Protein AF-A0A5K0VW54-F1 (afdb_monomer_lite)

Organism: NCBI:txid210225

Radius of gyration: 19.36 Å; chains: 1; bounding box: 40×34×44 Å

Foldseek 3Di:
DDDPVVCVVVVVPVDDPVVC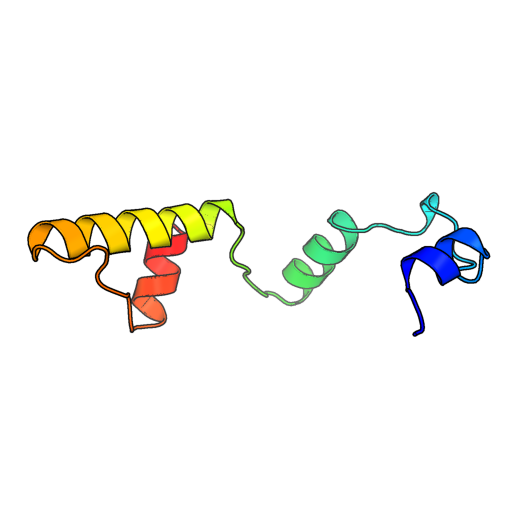CDPVVVVVVCVVVVHDDQDPQLVVQQLVQQCVVQVVVVHNGHHDPDPVVSVVSSVD

Sequence (76 aa):
VYSISEDIEQGKFTETADMRLGRAGLVQLLENRGITYVTFSDWEKIDCIERAAGNRKNKPREKIASWGELLRAAKA

Secondary structure (DSSP, 8-state):
---HHHHHHTT---S-GGG--HHHHHHHHHHHTT-----HHHHHHHHHHHHHHHHTTTSS------HHHHHHHHT-

Structure (mmCIF, N/CA/C/O backbone):
data_AF-A0A5K0VW54-F1
#
_entry.id   AF-A0A5K0VW54-F1
#
loop_
_atom_site.group_PDB
_atom_site.id
_atom_site.type_symbol
_atom_site.label_atom_id
_atom_site.label_alt_id
_atom_site.label_comp_id
_atom_site.label_asym_id
_atom_site.label_entity_id
_atom_site.label_seq_id
_atom_site.pdbx_PDB_ins_code
_atom_site.Cartn_x
_atom_site.Cartn_y
_atom_site.Cartn_z
_atom_site.occupancy
_atom_site.B_iso_or_equiv
_atom_site.auth_seq_id
_atom_site.auth_comp_id
_atom_site.auth_asym_id
_atom_site.auth_atom_id
_atom_site.pdbx_PDB_model_num
ATOM 1 N N . VAL A 1 1 ? 23.237 16.660 -7.929 1.00 60.94 1 VAL A N 1
ATOM 2 C CA . VAL A 1 1 ? 22.082 15.784 -7.629 1.00 60.94 1 VAL A CA 1
ATOM 3 C C . VAL A 1 1 ? 21.944 14.876 -8.828 1.00 60.94 1 VAL A C 1
ATOM 5 O O . VAL A 1 1 ? 21.970 15.404 -9.925 1.00 60.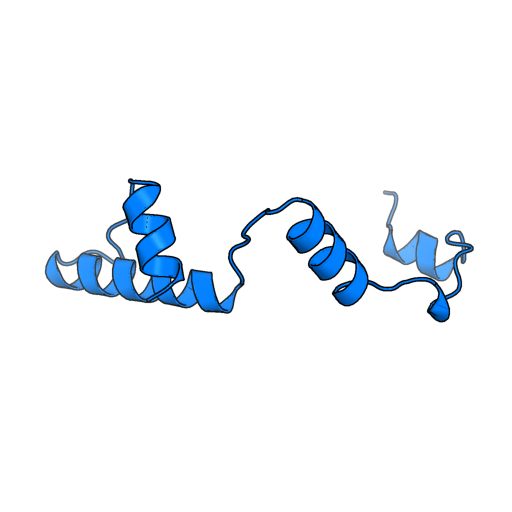94 1 VAL A O 1
ATOM 8 N N . TYR A 1 2 ? 21.927 13.560 -8.643 1.00 78.44 2 TYR A N 1
ATOM 9 C CA . TYR A 1 2 ? 21.706 12.628 -9.750 1.00 78.44 2 TYR A CA 1
ATOM 10 C C . TYR A 1 2 ? 20.206 12.344 -9.838 1.00 78.44 2 TYR A C 1
ATOM 12 O O . TYR A 1 2 ? 19.581 12.087 -8.806 1.00 78.44 2 TYR A O 1
ATOM 20 N N . SER A 1 3 ? 19.635 12.446 -11.037 1.00 90.81 3 SER A N 1
ATOM 21 C CA . SER A 1 3 ? 18.211 12.240 -11.299 1.00 90.81 3 SER A CA 1
ATOM 22 C C . SER A 1 3 ? 18.017 11.038 -12.215 1.00 90.81 3 SER A C 1
ATOM 24 O O . SER A 1 3 ? 18.561 10.995 -13.315 1.00 90.81 3 SER A O 1
ATOM 26 N N . ILE A 1 4 ? 17.182 10.086 -11.790 1.00 89.69 4 ILE A N 1
ATOM 27 C CA . ILE A 1 4 ? 16.805 8.931 -12.621 1.00 89.69 4 ILE A CA 1
ATOM 28 C C . ILE A 1 4 ? 16.153 9.406 -13.929 1.00 89.69 4 ILE A C 1
ATOM 30 O O . ILE A 1 4 ? 16.377 8.807 -14.976 1.00 89.69 4 ILE A O 1
ATOM 34 N N . SER A 1 5 ? 15.388 10.501 -13.890 1.00 89.44 5 SER A N 1
ATOM 35 C CA . SER A 1 5 ? 14.773 11.075 -15.090 1.00 89.44 5 SER A CA 1
ATOM 36 C C . SER A 1 5 ? 15.819 11.607 -16.074 1.00 89.44 5 SER A C 1
ATOM 38 O O . SER A 1 5 ? 15.714 11.328 -17.263 1.00 89.44 5 SER A O 1
ATOM 40 N N . GLU A 1 6 ? 16.863 12.289 -15.588 1.00 90.56 6 GLU A N 1
ATOM 41 C CA . GLU A 1 6 ? 17.967 12.771 -16.438 1.00 90.56 6 GLU A CA 1
ATOM 42 C C . GLU A 1 6 ? 18.748 11.603 -17.055 1.00 90.56 6 GLU A C 1
ATOM 44 O O . GLU A 1 6 ? 19.139 11.659 -18.216 1.00 90.56 6 GLU A O 1
ATOM 49 N N . ASP A 1 7 ? 18.945 10.514 -16.309 1.00 89.19 7 ASP A N 1
ATOM 50 C CA . ASP A 1 7 ? 19.606 9.310 -16.819 1.00 89.19 7 ASP A CA 1
ATOM 51 C C . ASP A 1 7 ? 18.785 8.618 -17.925 1.00 89.19 7 ASP A C 1
ATOM 53 O O . ASP A 1 7 ? 19.357 8.090 -18.885 1.00 89.19 7 ASP A O 1
ATOM 57 N N . ILE A 1 8 ? 17.449 8.644 -17.824 1.00 87.06 8 ILE A N 1
ATOM 58 C CA . ILE A 1 8 ? 16.537 8.164 -18.874 1.00 87.06 8 ILE A CA 1
ATOM 59 C C . ILE A 1 8 ? 16.629 9.056 -20.115 1.00 87.06 8 ILE A C 1
ATOM 61 O O . ILE A 1 8 ? 16.775 8.533 -21.218 1.00 87.06 8 ILE A O 1
ATOM 65 N N . GLU A 1 9 ? 16.585 10.379 -19.944 1.00 85.56 9 GLU A N 1
ATOM 66 C CA . GLU A 1 9 ? 16.718 11.349 -21.042 1.00 85.56 9 GLU A CA 1
ATOM 67 C C . GLU A 1 9 ? 18.074 11.236 -21.752 1.00 85.56 9 GLU A C 1
ATOM 69 O O . GLU A 1 9 ? 18.151 11.327 -22.975 1.00 85.56 9 GLU A O 1
ATOM 74 N N . GLN A 1 10 ? 19.140 10.964 -20.997 1.00 88.81 10 GLN A N 1
ATOM 75 C CA . GLN A 1 10 ? 20.488 10.722 -21.520 1.00 88.81 10 GLN A CA 1
ATOM 76 C C . GLN A 1 10 ? 20.659 9.324 -22.137 1.00 88.81 10 GLN A C 1
ATOM 78 O O . GLN A 1 10 ? 21.756 8.986 -22.582 1.00 88.81 10 GLN A O 1
ATOM 83 N N . GLY A 1 11 ? 19.610 8.494 -22.157 1.00 85.62 11 GLY A N 1
ATOM 84 C CA . GLY A 1 11 ? 19.643 7.169 -22.772 1.00 85.62 11 GLY A CA 1
ATOM 85 C C . GLY A 1 11 ? 20.559 6.175 -22.056 1.00 85.62 11 GLY A C 1
ATOM 86 O O . GLY A 1 11 ? 21.006 5.206 -22.668 1.00 85.62 11 GLY A O 1
ATOM 87 N N . LYS A 1 12 ? 20.850 6.382 -20.761 1.00 86.12 12 LYS A N 1
ATOM 88 C CA . LYS A 1 12 ? 21.721 5.482 -19.980 1.00 86.12 12 LYS A CA 1
ATOM 89 C C . LYS A 1 12 ? 21.102 4.106 -19.734 1.00 86.12 12 LYS A C 1
ATOM 91 O O . LYS A 1 12 ? 21.815 3.170 -19.382 1.00 86.12 12 LYS A O 1
ATOM 96 N N . PHE A 1 13 ? 19.792 3.972 -19.926 1.00 80.06 13 PHE A N 1
ATOM 97 C CA . PHE A 1 13 ? 19.091 2.694 -19.874 1.00 80.06 13 PHE A CA 1
ATOM 98 C C . PHE A 1 13 ? 18.990 2.106 -21.285 1.00 80.06 13 PHE A C 1
ATOM 100 O O . PHE A 1 13 ? 18.228 2.595 -22.114 1.00 80.06 13 PHE A O 1
ATOM 107 N N . THR A 1 14 ? 19.755 1.044 -21.536 1.00 69.94 14 THR A N 1
ATOM 108 C CA . THR A 1 14 ? 19.899 0.380 -22.844 1.00 69.94 14 THR A CA 1
ATOM 109 C C . THR A 1 14 ? 18.799 -0.633 -23.167 1.00 69.94 14 THR A C 1
ATOM 111 O O . THR A 1 14 ? 18.729 -1.125 -24.291 1.00 69.94 14 THR A O 1
ATOM 114 N N . GLU A 1 15 ? 17.926 -0.952 -22.211 1.00 66.81 15 GLU A N 1
ATOM 115 C CA . GLU A 1 15 ? 16.773 -1.824 -22.444 1.00 66.81 15 GLU A CA 1
ATOM 116 C C . GLU A 1 15 ? 15.713 -1.103 -23.280 1.00 66.81 15 GLU A C 1
ATOM 118 O O . GLU A 1 15 ? 15.221 -0.038 -22.887 1.00 66.81 15 GLU A O 1
ATOM 123 N N . THR A 1 16 ? 15.321 -1.708 -24.404 1.00 65.25 16 THR A N 1
ATOM 124 C CA . THR A 1 16 ? 14.179 -1.240 -25.193 1.00 65.25 16 THR A CA 1
ATOM 125 C C . THR A 1 16 ? 12.903 -1.334 -24.356 1.00 65.25 16 THR A C 1
ATOM 127 O O . THR A 1 16 ? 12.752 -2.226 -23.517 1.00 65.25 16 THR A O 1
ATOM 130 N N . ALA A 1 17 ? 11.959 -0.413 -24.573 1.00 61.81 17 ALA A N 1
ATOM 131 C CA . ALA A 1 17 ? 10.673 -0.430 -23.872 1.00 61.81 17 ALA A CA 1
ATOM 132 C C . ALA A 1 17 ? 9.954 -1.789 -24.012 1.00 61.81 17 ALA A C 1
ATOM 134 O O . ALA A 1 17 ? 9.304 -2.233 -23.069 1.00 61.81 17 ALA A O 1
ATOM 135 N N . ASP A 1 18 ? 10.169 -2.482 -25.134 1.00 63.16 18 ASP A N 1
ATOM 136 C CA . ASP A 1 18 ? 9.604 -3.799 -25.445 1.00 63.16 18 ASP A CA 1
ATOM 137 C C . ASP A 1 18 ? 10.115 -4.933 -24.533 1.00 63.16 18 ASP A C 1
ATOM 139 O O . ASP A 1 18 ? 9.435 -5.944 -24.375 1.00 63.16 18 ASP A O 1
ATOM 143 N N . MET A 1 19 ? 11.281 -4.779 -23.889 1.00 72.50 19 MET A N 1
ATOM 144 C CA . MET A 1 19 ? 11.804 -5.748 -22.909 1.00 72.50 19 MET A CA 1
ATOM 145 C C . MET A 1 19 ? 11.249 -5.529 -21.492 1.00 72.50 19 MET A C 1
ATOM 147 O O . MET A 1 19 ? 11.357 -6.405 -20.630 1.00 72.50 19 MET A O 1
ATOM 151 N N . ARG A 1 20 ? 10.623 -4.376 -21.221 1.00 81.81 20 ARG A N 1
ATOM 152 C CA . ARG A 1 20 ? 10.125 -4.021 -19.887 1.00 81.81 20 ARG A CA 1
ATOM 153 C C . ARG A 1 20 ? 8.714 -4.560 -19.682 1.00 81.81 20 ARG A C 1
ATOM 155 O O . ARG A 1 20 ? 7.727 -3.850 -19.838 1.00 81.81 20 ARG A O 1
ATOM 162 N N . LEU A 1 21 ? 8.618 -5.806 -19.219 1.00 87.69 21 LEU A N 1
ATOM 163 C CA . LEU A 1 21 ? 7.334 -6.436 -18.863 1.00 87.69 21 LEU A CA 1
ATOM 164 C C . LEU A 1 21 ? 6.579 -5.701 -17.736 1.00 87.69 21 LEU A C 1
ATOM 166 O O . LEU A 1 21 ? 5.384 -5.931 -17.532 1.00 87.69 21 LEU A O 1
ATOM 170 N N . GLY A 1 22 ? 7.269 -4.835 -16.983 1.00 90.69 22 GLY A N 1
ATOM 171 C CA . GLY A 1 22 ? 6.683 -3.940 -15.988 1.00 90.69 22 GLY A CA 1
ATOM 172 C C . GLY A 1 22 ? 5.783 -4.674 -14.993 1.00 90.69 22 GLY A C 1
ATOM 173 O O . GLY A 1 22 ? 6.194 -5.643 -14.352 1.00 90.69 22 GLY A O 1
ATOM 174 N N . ARG A 1 23 ? 4.527 -4.224 -14.886 1.00 92.50 23 ARG A N 1
ATOM 175 C CA . ARG A 1 23 ? 3.525 -4.831 -13.998 1.00 92.50 23 ARG A CA 1
ATOM 176 C C . ARG A 1 23 ? 3.300 -6.312 -14.300 1.00 92.50 23 ARG A C 1
ATOM 178 O O . ARG A 1 23 ? 3.193 -7.088 -13.359 1.00 92.50 23 ARG A O 1
ATOM 185 N N . ALA A 1 24 ? 3.210 -6.699 -15.571 1.00 93.00 24 ALA A N 1
ATOM 186 C CA . ALA A 1 24 ? 2.887 -8.075 -15.942 1.00 93.00 24 ALA A CA 1
ATOM 187 C C . ALA A 1 24 ? 3.978 -9.048 -15.470 1.00 93.00 24 ALA A C 1
ATOM 189 O O . ALA A 1 24 ? 3.673 -10.044 -14.816 1.00 93.00 24 ALA A O 1
ATOM 190 N N . GLY A 1 25 ? 5.249 -8.702 -15.704 1.00 94.12 25 GLY A N 1
ATOM 191 C CA . GLY A 1 25 ? 6.385 -9.503 -15.238 1.00 94.12 25 GLY A CA 1
ATOM 192 C C . GLY A 1 25 ? 6.482 -9.570 -13.711 1.00 94.12 25 GLY A C 1
ATOM 193 O O . GLY A 1 25 ? 6.769 -10.629 -13.155 1.00 94.12 25 GLY A O 1
ATOM 194 N N . LEU A 1 26 ? 6.185 -8.464 -13.015 1.00 95.12 26 LEU A N 1
ATOM 195 C CA . LEU A 1 26 ? 6.166 -8.444 -11.551 1.00 95.12 26 LEU A CA 1
ATOM 196 C C . LEU A 1 26 ? 5.056 -9.332 -10.976 1.00 95.12 26 LEU A C 1
ATOM 198 O O . LEU A 1 26 ? 5.318 -10.100 -10.055 1.00 95.12 26 LEU A O 1
ATOM 202 N N . VAL A 1 27 ? 3.835 -9.248 -11.513 1.00 95.69 27 VAL A N 1
ATOM 203 C CA . VAL A 1 27 ? 2.704 -10.072 -11.055 1.00 95.69 27 VAL A CA 1
ATOM 204 C C . VAL A 1 27 ? 3.023 -11.554 -11.234 1.00 95.69 27 VAL A C 1
ATOM 206 O O . VAL A 1 27 ? 2.938 -12.303 -10.264 1.00 95.69 27 VAL A O 1
ATOM 209 N N . GLN A 1 28 ? 3.515 -11.952 -12.411 1.00 95.50 28 GLN A N 1
ATOM 210 C CA . GLN A 1 28 ? 3.933 -13.331 -12.668 1.00 95.50 28 GLN A CA 1
ATOM 211 C C . GLN A 1 28 ? 5.015 -13.803 -11.678 1.00 95.50 28 GLN A C 1
ATOM 213 O O . GLN A 1 28 ? 4.963 -14.923 -11.173 1.00 95.50 28 GLN A O 1
ATOM 218 N N . LEU A 1 29 ? 5.999 -12.952 -11.363 1.00 96.56 29 LEU A N 1
ATOM 219 C CA . LEU A 1 29 ? 7.048 -13.280 -10.395 1.00 96.56 29 LEU A CA 1
ATOM 220 C C . LEU A 1 29 ? 6.494 -13.482 -8.977 1.00 96.56 29 LEU A C 1
ATOM 222 O O . LEU A 1 29 ? 6.941 -14.389 -8.272 1.00 96.56 29 LEU A O 1
ATOM 226 N N . LEU A 1 30 ? 5.559 -12.634 -8.545 1.00 97.19 30 LEU A N 1
ATOM 227 C CA . LEU A 1 30 ? 4.932 -12.730 -7.225 1.00 97.19 30 LEU A CA 1
ATOM 228 C C . LEU A 1 30 ? 4.067 -13.990 -7.113 1.00 97.19 30 LEU A C 1
ATOM 230 O O . LEU A 1 30 ? 4.176 -14.705 -6.117 1.00 97.19 30 LEU A O 1
ATOM 234 N N . GLU A 1 31 ? 3.291 -14.305 -8.151 1.00 95.94 31 GLU A N 1
ATOM 235 C CA . GLU A 1 31 ? 2.478 -15.523 -8.236 1.00 95.94 31 GLU A CA 1
ATOM 236 C C . GLU A 1 31 ? 3.342 -16.785 -8.181 1.00 95.94 31 GLU A C 1
ATOM 238 O O . GLU A 1 31 ? 3.092 -17.664 -7.357 1.00 95.94 31 GLU A O 1
ATOM 243 N N . ASN A 1 32 ? 4.424 -16.837 -8.965 1.00 97.44 32 ASN A N 1
ATOM 244 C CA . ASN A 1 32 ? 5.368 -17.959 -8.958 1.00 97.44 32 ASN A CA 1
ATOM 245 C C . ASN A 1 32 ? 6.019 -18.183 -7.583 1.00 97.44 32 ASN A C 1
ATOM 247 O O . ASN A 1 32 ? 6.406 -19.301 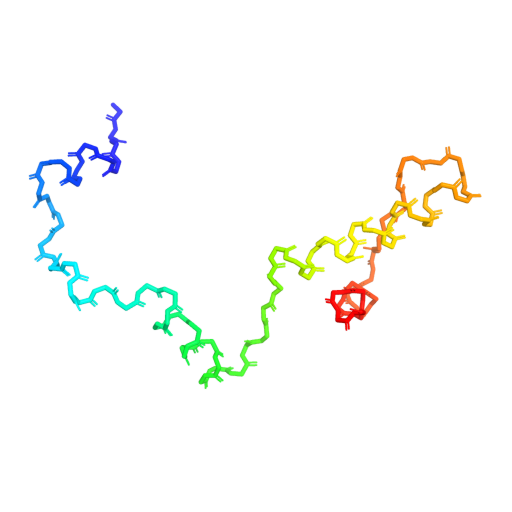-7.250 1.00 97.44 32 ASN A O 1
ATOM 251 N N . ARG A 1 33 ? 6.158 -17.122 -6.780 1.00 97.94 33 ARG A N 1
ATOM 252 C CA . ARG A 1 33 ? 6.698 -17.183 -5.413 1.00 97.94 33 ARG A CA 1
ATOM 253 C C . ARG A 1 33 ? 5.622 -17.412 -4.348 1.00 97.94 33 ARG A C 1
ATOM 255 O O . ARG A 1 33 ? 5.960 -17.469 -3.168 1.00 97.94 33 ARG A O 1
ATOM 262 N N . GLY A 1 34 ? 4.347 -17.503 -4.728 1.00 96.75 34 GLY A N 1
ATOM 263 C CA . GLY A 1 34 ? 3.228 -17.606 -3.790 1.00 96.75 34 GLY A CA 1
ATOM 264 C C . GLY A 1 34 ? 3.058 -16.371 -2.897 1.00 96.75 34 GLY A C 1
ATOM 265 O O . GLY A 1 34 ? 2.514 -16.474 -1.798 1.00 96.75 34 GLY A O 1
ATOM 266 N N . ILE A 1 35 ? 3.543 -15.201 -3.330 1.00 96.31 35 ILE A N 1
ATOM 267 C CA . ILE A 1 35 ? 3.485 -13.960 -2.554 1.00 96.31 35 ILE A CA 1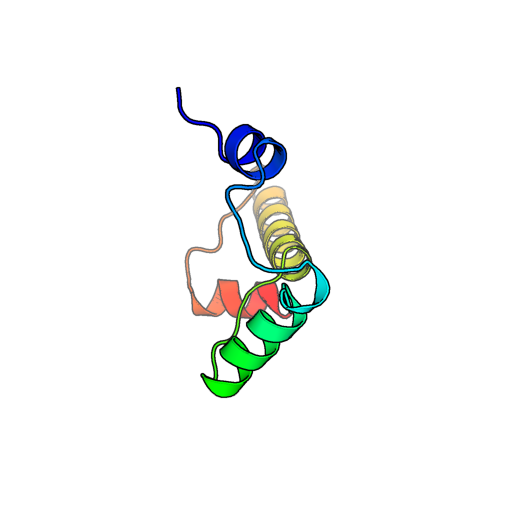
ATOM 268 C C . ILE A 1 35 ? 2.169 -13.247 -2.850 1.00 96.31 35 ILE A C 1
ATOM 270 O O . ILE A 1 35 ? 1.923 -12.785 -3.962 1.00 96.31 35 ILE A O 1
ATOM 274 N N . THR A 1 36 ? 1.339 -13.096 -1.821 1.00 91.88 36 THR A N 1
ATOM 275 C CA . THR A 1 36 ? 0.174 -12.207 -1.886 1.00 91.88 36 THR A CA 1
ATOM 276 C C . THR A 1 36 ? 0.615 -10.767 -1.631 1.00 91.88 36 THR A C 1
ATOM 278 O O . THR A 1 36 ? 1.375 -10.510 -0.698 1.00 91.88 36 THR A O 1
ATOM 281 N N . TYR A 1 37 ? 0.114 -9.825 -2.425 1.00 94.12 37 TYR A N 1
ATOM 282 C CA . TYR A 1 37 ? 0.348 -8.394 -2.248 1.00 94.12 37 TYR A CA 1
ATOM 283 C C . TYR A 1 37 ? -0.978 -7.648 -2.070 1.00 94.12 37 TYR A C 1
ATOM 285 O O . TYR A 1 37 ? -2.041 -8.158 -2.416 1.00 94.12 37 TYR A O 1
ATOM 293 N N . VAL A 1 38 ? -0.906 -6.449 -1.497 1.00 96.00 38 VAL A N 1
ATOM 294 C CA . VAL A 1 38 ? -2.055 -5.560 -1.285 1.00 96.00 38 VAL A CA 1
ATOM 295 C C . VAL A 1 38 ? -2.003 -4.484 -2.361 1.00 96.00 38 VAL A C 1
ATOM 297 O O . VAL A 1 38 ? -1.008 -3.765 -2.469 1.00 96.00 38 VAL A O 1
ATOM 300 N N . THR A 1 39 ? -3.040 -4.393 -3.192 1.00 96.56 39 THR A N 1
ATOM 301 C CA . THR A 1 39 ? -3.165 -3.307 -4.174 1.00 96.56 39 THR A CA 1
ATOM 302 C C . THR A 1 39 ? -3.581 -2.000 -3.498 1.00 96.56 39 THR A C 1
ATOM 304 O O . THR A 1 39 ? -4.005 -1.988 -2.343 1.00 96.56 39 THR A O 1
ATOM 307 N N . PHE A 1 40 ? -3.520 -0.882 -4.226 1.00 97.62 40 PHE A N 1
ATOM 308 C CA . PHE A 1 40 ? -4.057 0.381 -3.717 1.00 97.62 40 PHE A CA 1
ATOM 309 C C . PHE A 1 40 ? -5.559 0.276 -3.402 1.00 97.62 40 PHE A C 1
ATOM 311 O O . PHE A 1 40 ? -5.978 0.690 -2.328 1.00 97.62 40 PHE A O 1
ATOM 318 N N . SER A 1 41 ? -6.341 -0.383 -4.264 1.00 97.88 41 SER A N 1
ATOM 319 C CA . SER A 1 41 ? -7.767 -0.631 -4.015 1.00 97.88 41 SER A CA 1
ATOM 320 C C . SER A 1 41 ? -8.021 -1.522 -2.797 1.00 97.88 41 SER A C 1
ATOM 322 O O . SER A 1 41 ? -8.990 -1.317 -2.073 1.00 97.88 41 SER A O 1
ATOM 324 N N . ASP A 1 42 ? -7.145 -2.492 -2.520 1.00 97.88 42 ASP A N 1
ATOM 325 C CA . ASP A 1 42 ? -7.246 -3.297 -1.297 1.00 97.88 42 ASP A CA 1
ATOM 326 C C . ASP A 1 42 ? -6.929 -2.459 -0.049 1.00 97.88 42 ASP A C 1
ATOM 328 O O . ASP A 1 42 ? -7.581 -2.590 0.988 1.00 97.88 42 ASP A O 1
ATOM 332 N N . TRP A 1 43 ? -5.955 -1.549 -0.144 1.00 98.19 43 TRP A N 1
ATOM 333 C CA . TRP A 1 43 ? -5.662 -0.590 0.920 1.00 98.19 43 TRP A CA 1
ATOM 334 C C . TRP A 1 43 ? -6.826 0.384 1.170 1.00 98.19 43 TRP A C 1
ATOM 336 O O . TRP A 1 43 ? -7.124 0.679 2.327 1.00 98.19 43 TRP A O 1
ATOM 346 N N . GLU A 1 44 ? -7.544 0.827 0.136 1.00 98.44 44 GLU A N 1
ATOM 347 C CA . GLU A 1 44 ? -8.730 1.685 0.298 1.00 98.44 44 GLU A CA 1
ATOM 348 C C . GLU A 1 44 ? -9.835 1.004 1.124 1.00 98.44 44 GLU A C 1
ATOM 350 O O . GLU A 1 44 ? -10.536 1.665 1.898 1.00 98.44 44 GLU A O 1
ATOM 355 N N . LYS A 1 45 ? -9.964 -0.326 1.033 1.00 98.38 45 LYS A N 1
ATOM 356 C CA . LYS A 1 45 ? -10.889 -1.103 1.877 1.00 98.38 45 LYS A CA 1
ATOM 357 C C . LYS A 1 45 ? -10.462 -1.096 3.341 1.00 98.38 45 LYS A C 1
ATOM 359 O O . LYS A 1 45 ? -11.303 -0.893 4.219 1.00 98.38 45 LYS A O 1
ATOM 364 N N . ILE A 1 46 ? -9.160 -1.261 3.601 1.00 98.25 46 ILE A N 1
ATOM 365 C CA . ILE A 1 46 ? -8.591 -1.125 4.950 1.00 98.25 46 ILE A CA 1
ATOM 366 C C . ILE A 1 46 ? -8.921 0.265 5.497 1.00 98.25 46 ILE A C 1
ATOM 368 O O . ILE A 1 46 ? -9.502 0.377 6.576 1.00 98.25 46 ILE A O 1
ATOM 372 N N . ASP A 1 47 ? -8.619 1.317 4.735 1.00 98.31 47 ASP A N 1
ATOM 373 C CA . ASP A 1 47 ? -8.872 2.702 5.136 1.00 98.31 47 ASP A CA 1
ATOM 374 C C . ASP A 1 47 ? -10.361 2.962 5.429 1.00 98.31 47 ASP A C 1
ATOM 376 O O . ASP A 1 47 ? -10.699 3.584 6.439 1.00 98.31 47 ASP A O 1
ATOM 380 N N . CYS A 1 48 ? -11.268 2.433 4.603 1.00 98.19 48 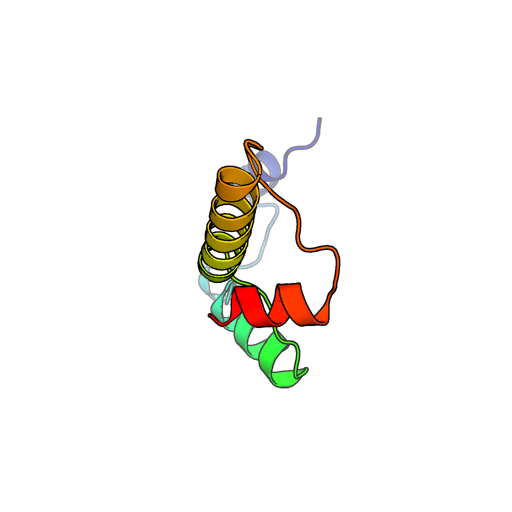CYS A N 1
ATOM 381 C CA . CYS A 1 48 ? -12.711 2.527 4.821 1.00 98.19 48 CYS A CA 1
ATOM 382 C C . CYS A 1 48 ? -13.137 1.912 6.166 1.00 98.19 48 CYS A C 1
ATOM 384 O O . CYS A 1 48 ? -13.857 2.546 6.945 1.00 98.19 48 CYS A O 1
ATOM 386 N N . ILE A 1 49 ? -12.650 0.706 6.475 1.00 98.00 49 ILE A N 1
ATOM 387 C CA . ILE A 1 49 ? -12.956 0.006 7.729 1.00 98.00 49 ILE A CA 1
ATOM 388 C C . ILE A 1 49 ? -12.385 0.769 8.934 1.00 98.00 49 ILE A C 1
ATOM 390 O O . ILE A 1 49 ? -13.100 0.971 9.921 1.00 98.00 49 ILE A O 1
ATOM 394 N N . GLU A 1 50 ? -11.141 1.251 8.851 1.00 98.31 50 GLU A N 1
ATOM 395 C CA . GLU A 1 50 ? -10.506 2.038 9.916 1.00 98.31 50 GLU A CA 1
ATOM 396 C C . GLU A 1 50 ? -11.264 3.340 10.206 1.00 98.31 50 GLU A C 1
ATOM 398 O O . GLU A 1 50 ? -11.497 3.688 11.370 1.00 98.31 50 GLU A O 1
ATOM 403 N N . ARG A 1 51 ? -11.678 4.067 9.160 1.00 98.38 51 ARG A N 1
ATOM 404 C CA . ARG A 1 51 ? -12.464 5.302 9.300 1.00 98.38 51 ARG A CA 1
ATOM 405 C C . ARG A 1 51 ? -13.845 5.023 9.878 1.00 98.38 51 ARG A C 1
ATOM 407 O O . ARG A 1 51 ? -14.274 5.737 10.782 1.00 98.38 51 ARG A O 1
ATOM 414 N N . ALA A 1 52 ? -14.521 3.966 9.430 1.00 97.81 52 ALA A N 1
ATOM 415 C CA . ALA A 1 52 ? -15.814 3.569 9.984 1.00 97.81 52 ALA A CA 1
ATOM 416 C C . ALA A 1 52 ? -15.709 3.199 11.475 1.00 97.81 52 ALA A C 1
ATOM 418 O O . ALA A 1 52 ? -16.568 3.573 12.276 1.00 97.81 52 ALA A O 1
ATOM 419 N N . ALA A 1 53 ? -14.653 2.483 11.873 1.00 97.81 53 ALA A N 1
ATOM 420 C CA . ALA A 1 53 ? -14.381 2.162 13.273 1.00 97.81 53 ALA A CA 1
ATOM 421 C C . ALA A 1 53 ? -14.042 3.411 14.103 1.00 97.81 53 ALA A C 1
ATOM 423 O O . ALA A 1 53 ? -14.550 3.561 15.215 1.00 97.81 53 ALA A O 1
ATOM 424 N N . GLY A 1 54 ? -13.243 4.327 13.549 1.00 98.25 54 GLY A N 1
ATOM 425 C CA . GLY A 1 54 ? -12.910 5.604 14.177 1.00 98.25 54 GLY A CA 1
ATOM 426 C C . GLY A 1 54 ? -14.133 6.486 14.407 1.00 98.25 54 GLY A C 1
ATOM 427 O O . GLY A 1 54 ? -14.321 6.977 15.519 1.00 98.25 54 GLY A O 1
ATOM 428 N N . ASN A 1 55 ? -15.001 6.621 13.401 1.00 98.25 55 ASN A N 1
ATOM 429 C CA . ASN A 1 55 ? -16.196 7.464 13.467 1.00 98.25 55 ASN A CA 1
ATOM 430 C C . ASN A 1 55 ? -17.107 7.076 14.648 1.00 98.25 55 ASN A C 1
ATOM 432 O O . ASN A 1 55 ? -17.545 7.931 15.410 1.00 98.25 55 ASN A O 1
ATOM 436 N N . ARG A 1 56 ? -17.286 5.769 14.902 1.00 97.69 56 ARG A N 1
ATOM 437 C CA . ARG A 1 56 ? -18.057 5.263 16.060 1.00 97.69 56 ARG A CA 1
ATOM 438 C C . ARG A 1 56 ? -17.471 5.657 17.420 1.00 97.69 56 ARG A C 1
ATOM 440 O O . ARG A 1 56 ? -18.182 5.633 18.417 1.00 97.69 56 ARG A O 1
ATOM 447 N N . LYS A 1 57 ? -16.182 5.992 17.466 1.00 97.44 57 LYS A N 1
ATOM 448 C CA . LYS A 1 57 ? -15.449 6.416 18.666 1.00 97.44 57 LYS A CA 1
ATOM 449 C C . LYS A 1 57 ? -15.118 7.909 18.657 1.00 97.44 57 LYS A C 1
ATOM 451 O O . LYS A 1 57 ? -14.301 8.344 19.463 1.00 97.44 57 LYS A O 1
ATOM 456 N N . ASN A 1 58 ? -15.703 8.679 17.738 1.00 97.69 58 ASN A N 1
ATOM 457 C CA . ASN A 1 58 ? -15.409 10.097 17.553 1.00 97.69 58 ASN A CA 1
ATOM 458 C C . ASN A 1 58 ? -13.915 10.382 17.265 1.00 97.69 58 ASN A C 1
ATOM 460 O O . ASN A 1 58 ? -13.334 11.352 17.748 1.00 97.69 58 ASN A O 1
ATOM 464 N N . LYS A 1 59 ? -13.275 9.496 16.490 1.00 98.25 59 LYS A N 1
ATOM 465 C CA . LYS A 1 59 ? -11.886 9.602 16.015 1.00 98.25 59 LYS A CA 1
ATOM 466 C C . LYS A 1 59 ? -11.864 9.633 14.481 1.00 98.25 59 LYS A C 1
ATOM 468 O O . LYS A 1 59 ? -12.701 8.980 13.863 1.00 98.25 59 LYS A O 1
ATOM 473 N N . PRO A 1 60 ? -10.865 10.267 13.834 1.00 97.62 60 PRO A N 1
ATOM 474 C CA . PRO A 1 60 ? -10.737 10.225 12.373 1.00 97.62 60 PRO A CA 1
ATOM 475 C C . PRO A 1 60 ? -10.581 8.803 11.817 1.00 97.62 60 PRO A C 1
ATOM 477 O O . PRO A 1 60 ? -11.063 8.495 10.731 1.00 97.62 60 PRO A O 1
ATOM 480 N N . ARG A 1 61 ? -9.892 7.937 12.568 1.00 98.31 61 ARG A N 1
ATOM 481 C CA . ARG A 1 61 ? -9.737 6.510 12.282 1.00 98.31 61 ARG A CA 1
ATOM 482 C C . ARG A 1 61 ? -9.377 5.736 13.546 1.00 98.31 61 ARG A C 1
ATOM 484 O O . ARG A 1 61 ? -8.806 6.295 14.486 1.00 98.31 61 ARG A O 1
ATOM 491 N N . GLU A 1 62 ? -9.679 4.448 13.544 1.00 98.19 62 GLU A N 1
ATOM 492 C CA . GLU A 1 62 ? -9.127 3.474 14.481 1.00 98.19 62 GLU A CA 1
ATOM 493 C C . GLU A 1 62 ? -8.273 2.493 13.681 1.00 98.19 62 GLU A C 1
ATOM 495 O O . GLU A 1 62 ? -8.797 1.826 12.793 1.00 98.19 62 GLU A O 1
ATOM 500 N N . LYS A 1 63 ? -6.965 2.446 13.957 1.00 97.75 63 LYS A N 1
ATOM 501 C CA . LYS A 1 63 ? -6.047 1.622 13.166 1.00 97.75 63 LYS A CA 1
ATOM 502 C C . LYS A 1 63 ? -6.213 0.145 13.484 1.00 97.75 63 LYS A C 1
ATOM 504 O O . LYS A 1 63 ? -6.306 -0.232 14.653 1.00 97.75 63 LYS A O 1
ATOM 509 N N . ILE A 1 64 ? -6.154 -0.684 12.449 1.00 97.94 64 ILE A N 1
ATOM 510 C CA . ILE A 1 64 ? -6.054 -2.132 12.623 1.00 97.94 64 ILE A CA 1
ATOM 511 C C . ILE A 1 64 ? -4.604 -2.463 12.990 1.00 97.94 64 ILE A C 1
ATOM 513 O O . ILE A 1 64 ? -3.691 -2.282 12.189 1.00 97.94 64 ILE A O 1
ATOM 517 N N . ALA A 1 65 ? -4.384 -2.942 14.215 1.00 97.31 65 ALA A N 1
ATOM 518 C CA . ALA A 1 65 ? -3.049 -3.250 14.740 1.00 97.31 65 ALA A CA 1
ATOM 519 C C . ALA A 1 65 ? -2.680 -4.744 14.651 1.00 97.31 65 ALA A C 1
ATOM 521 O O . ALA A 1 65 ? -1.623 -5.152 15.128 1.00 97.31 65 ALA A O 1
ATOM 522 N N . SER A 1 66 ? -3.547 -5.567 14.053 1.00 97.62 66 SER A N 1
ATOM 523 C CA . SER A 1 66 ? -3.339 -7.005 13.872 1.00 97.62 66 SER A CA 1
ATOM 524 C C . SER A 1 66 ? -3.168 -7.351 12.398 1.00 97.62 66 SER A C 1
ATOM 526 O O . SER A 1 66 ? -4.011 -7.014 11.567 1.00 97.62 66 SER A O 1
ATOM 528 N N . TRP A 1 67 ? -2.113 -8.101 12.076 1.00 96.06 67 TRP A N 1
ATOM 529 C CA . TRP A 1 67 ? -1.841 -8.560 10.712 1.00 96.06 67 TRP A CA 1
ATOM 530 C C . TRP A 1 67 ? -2.997 -9.359 10.110 1.00 96.06 67 TRP A C 1
ATOM 532 O O . TRP A 1 67 ? -3.378 -9.132 8.964 1.00 96.06 67 TRP A O 1
ATOM 542 N N . GLY A 1 68 ? -3.589 -10.272 10.884 1.00 96.56 68 GLY A N 1
ATOM 543 C CA . GLY A 1 68 ? -4.696 -11.096 10.402 1.00 96.56 68 GLY A CA 1
ATOM 544 C C . GLY A 1 68 ? -5.942 -10.271 10.082 1.00 96.56 68 GLY A C 1
ATOM 545 O O . GLY A 1 68 ? -6.624 -10.539 9.098 1.00 96.56 68 GLY A O 1
ATOM 546 N N . GLU A 1 69 ? -6.231 -9.249 10.886 1.00 97.12 69 GLU A N 1
ATOM 547 C CA . GLU A 1 69 ? -7.346 -8.329 10.643 1.00 97.12 69 GLU A CA 1
ATOM 548 C C . GLU A 1 69 ? -7.078 -7.418 9.449 1.00 97.12 69 GLU A C 1
ATOM 550 O O . GLU A 1 69 ? -7.974 -7.217 8.637 1.00 97.12 69 GLU A O 1
ATOM 555 N N . LEU A 1 70 ? -5.844 -6.932 9.300 1.00 97.12 70 LEU A N 1
ATOM 556 C CA . LEU A 1 70 ? -5.450 -6.060 8.197 1.00 97.12 70 LEU A CA 1
ATOM 557 C C . LEU A 1 70 ? -5.563 -6.795 6.856 1.00 97.12 70 LEU A C 1
ATOM 559 O O . LEU A 1 70 ? -6.135 -6.267 5.906 1.00 97.12 70 LEU A O 1
ATOM 563 N N . LEU A 1 71 ? -5.109 -8.050 6.799 1.00 96.19 71 LEU A N 1
ATOM 564 C CA . LEU A 1 71 ? -5.242 -8.892 5.606 1.00 96.19 71 LEU A CA 1
ATOM 565 C C . LEU A 1 71 ? -6.694 -9.289 5.312 1.00 96.19 71 LEU A C 1
ATOM 567 O O . LEU A 1 71 ? -7.051 -9.443 4.146 1.00 96.19 71 LEU A O 1
ATOM 571 N N . ARG A 1 72 ? -7.540 -9.455 6.337 1.00 96.88 72 ARG A N 1
ATOM 572 C CA . ARG A 1 72 ? -8.985 -9.658 6.136 1.00 96.88 72 ARG A CA 1
ATOM 573 C C . ARG A 1 72 ? -9.651 -8.399 5.592 1.00 96.88 72 ARG A C 1
ATOM 575 O O . ARG A 1 72 ? -10.413 -8.499 4.641 1.00 96.88 72 ARG A O 1
ATOM 582 N N . ALA A 1 73 ? -9.328 -7.234 6.147 1.00 97.19 73 ALA A N 1
ATOM 583 C CA . ALA A 1 73 ? -9.849 -5.945 5.702 1.00 97.19 73 ALA A CA 1
ATOM 584 C C . ALA A 1 73 ? -9.443 -5.622 4.254 1.00 97.19 73 ALA A C 1
ATOM 586 O O . ALA A 1 73 ? -10.269 -5.147 3.483 1.00 97.19 73 ALA A O 1
ATOM 587 N N . ALA A 1 74 ? -8.213 -5.961 3.855 1.00 96.94 74 ALA A N 1
ATOM 588 C CA . ALA A 1 74 ? -7.745 -5.827 2.473 1.00 96.94 74 ALA A CA 1
ATOM 589 C C . ALA A 1 74 ? -8.567 -6.657 1.468 1.00 96.94 74 ALA A C 1
ATOM 591 O O . ALA A 1 74 ? -8.687 -6.291 0.304 1.00 96.94 74 ALA A O 1
ATOM 592 N N . LYS A 1 75 ? -9.134 -7.783 1.913 1.00 93.25 75 LYS A N 1
ATOM 593 C CA . LYS A 1 75 ? -9.887 -8.735 1.079 1.00 93.25 75 LYS A CA 1
ATOM 594 C C . LYS A 1 75 ? -11.407 -8.581 1.188 1.00 93.25 75 LYS A C 1
ATOM 596 O O . LYS A 1 75 ? -12.116 -9.384 0.586 1.0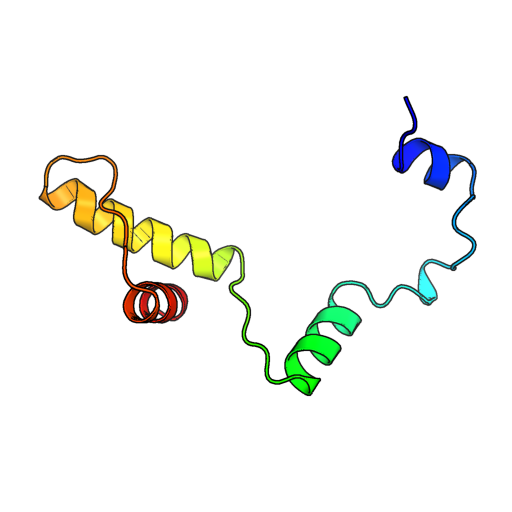0 93.25 75 LYS A O 1
ATOM 601 N N . ALA A 1 76 ? -11.879 -7.611 1.972 1.00 85.69 76 ALA A N 1
ATOM 602 C CA . ALA A 1 76 ? -13.299 -7.356 2.204 1.00 85.69 76 ALA A CA 1
ATOM 603 C C . ALA A 1 76 ? -14.043 -6.878 0.945 1.00 85.69 76 ALA A C 1
ATOM 605 O O . ALA A 1 76 ? -13.381 -6.462 -0.041 1.00 85.69 76 ALA A O 1
#

InterPro domains:
  IPR055275 Ferredoxin-NADP reductase-like [PTHR48467] (1-75)

pLDDT: mean 91.89, std 9.59, range [60.94, 98.44]